Protein AF-A0A7Y4WV20-F1 (afdb_monomer_lite)

pLDDT: mean 80.71, std 18.47, range [38.06, 98.19]

Foldseek 3Di:
DDDDPPPPDPPPPPPPPPPLQALVRLLVLLVVLLVVPDLVCLVVSLVSNVVSLVRHPDPVSNVSSVVSNVSSVVVNVVSVVVVVVVVPDPDPPDDDDDD

Structure (mmCIF, N/CA/C/O backbone):
data_AF-A0A7Y4WV20-F1
#
_entr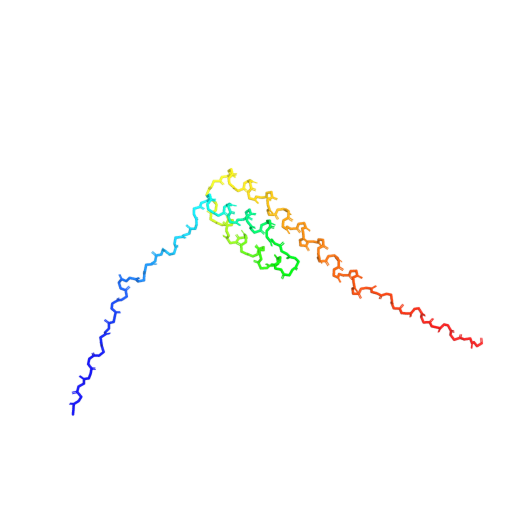y.id   AF-A0A7Y4WV20-F1
#
loop_
_atom_site.group_PDB
_atom_site.id
_atom_site.type_symbol
_atom_site.label_atom_id
_atom_site.label_alt_id
_atom_site.label_comp_id
_atom_site.label_asym_id
_atom_site.label_entity_id
_atom_site.label_seq_id
_atom_site.pdbx_PDB_ins_code
_atom_site.Cartn_x
_atom_site.Cartn_y
_atom_site.Cartn_z
_atom_site.occupancy
_atom_site.B_iso_or_equiv
_atom_site.auth_seq_id
_atom_site.auth_comp_id
_atom_site.auth_asym_id
_atom_site.auth_atom_id
_atom_site.pdbx_PDB_model_num
ATOM 1 N N . ASP A 1 1 ? -37.442 -31.636 -40.288 1.00 38.06 1 ASP A N 1
ATOM 2 C CA . ASP A 1 1 ? -35.990 -31.871 -40.192 1.00 38.06 1 ASP A CA 1
ATOM 3 C C . ASP A 1 1 ? -35.235 -30.562 -40.315 1.00 38.06 1 ASP A C 1
ATOM 5 O O . ASP A 1 1 ? -35.432 -29.879 -41.306 1.00 38.06 1 ASP A O 1
ATOM 9 N N . VAL A 1 2 ? -34.621 -30.017 -39.253 1.00 44.75 2 VAL A N 1
ATOM 10 C CA . VAL A 1 2 ? -33.359 -30.463 -38.596 1.00 44.75 2 VAL A CA 1
ATOM 11 C C . VAL A 1 2 ? -32.199 -30.393 -39.609 1.00 44.75 2 VAL A C 1
ATOM 13 O O . VAL A 1 2 ? -32.286 -31.020 -40.648 1.00 44.75 2 VAL A O 1
ATOM 16 N N . ALA A 1 3 ? -31.108 -29.640 -39.435 1.00 47.41 3 ALA A N 1
ATOM 17 C CA . ALA A 1 3 ? -30.456 -29.145 -38.227 1.00 47.41 3 ALA A CA 1
ATOM 18 C C . ALA A 1 3 ? -29.813 -27.761 -38.440 1.00 47.41 3 ALA A C 1
ATOM 20 O O . ALA A 1 3 ? -29.262 -27.447 -39.492 1.00 47.41 3 ALA A O 1
ATOM 21 N N . LYS A 1 4 ? -29.854 -26.966 -37.372 1.00 51.12 4 LYS A N 1
ATOM 22 C CA . LYS A 1 4 ? -29.090 -25.742 -37.143 1.00 51.12 4 LYS A CA 1
ATOM 23 C C . LYS A 1 4 ? -27.633 -26.158 -36.903 1.00 51.12 4 LYS A C 1
ATOM 25 O O . LYS A 1 4 ? -27.366 -26.862 -35.939 1.00 51.12 4 LYS A O 1
ATOM 30 N N . THR A 1 5 ? -26.708 -25.781 -37.779 1.00 55.69 5 THR A N 1
ATOM 31 C CA . THR A 1 5 ? -25.274 -25.956 -37.519 1.00 55.69 5 THR A CA 1
ATOM 32 C C . THR A 1 5 ? -24.815 -24.832 -36.605 1.00 55.69 5 THR A C 1
ATOM 34 O O . THR A 1 5 ? -24.685 -23.684 -37.036 1.00 55.69 5 THR A O 1
ATOM 37 N N . ASP A 1 6 ? -24.629 -25.168 -35.333 1.00 52.00 6 ASP A N 1
ATOM 38 C CA . ASP A 1 6 ? -23.920 -24.365 -34.348 1.00 52.00 6 ASP A CA 1
ATOM 39 C C . ASP A 1 6 ? -22.576 -23.903 -34.918 1.00 52.00 6 ASP A C 1
ATOM 41 O O . ASP A 1 6 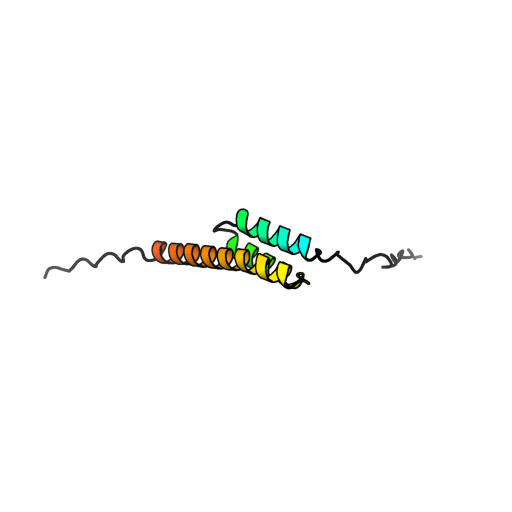? -21.652 -24.689 -35.139 1.00 52.00 6 ASP A O 1
ATOM 45 N N . GLY A 1 7 ? -22.492 -22.601 -35.194 1.00 53.19 7 GLY A N 1
ATOM 46 C CA . GLY A 1 7 ? -21.254 -21.924 -35.541 1.00 53.19 7 GLY A CA 1
ATOM 47 C C . GLY A 1 7 ? -20.317 -21.976 -34.344 1.00 53.19 7 GLY A C 1
ATOM 48 O O . GLY A 1 7 ? -20.381 -21.134 -33.451 1.00 53.19 7 GLY A O 1
ATOM 49 N N . PHE A 1 8 ? -19.465 -22.993 -34.322 1.00 52.50 8 PHE A N 1
ATOM 50 C CA . PHE A 1 8 ? -18.348 -23.104 -33.401 1.00 52.50 8 PHE A CA 1
ATOM 51 C C . PHE A 1 8 ? -17.432 -21.887 -33.586 1.00 52.50 8 PHE A C 1
ATOM 53 O O . PHE A 1 8 ? -16.787 -21.720 -34.622 1.00 52.50 8 PHE A O 1
ATOM 60 N N . VAL A 1 9 ? -17.401 -21.004 -32.589 1.00 63.09 9 VAL A N 1
ATOM 61 C CA . VAL A 1 9 ? -16.461 -19.883 -32.533 1.00 63.09 9 VAL A CA 1
ATOM 62 C C . VAL A 1 9 ? -15.081 -20.456 -32.233 1.00 63.09 9 VAL A C 1
ATOM 64 O O . VAL A 1 9 ? -14.810 -20.901 -31.118 1.00 63.09 9 VAL A O 1
ATOM 67 N N . SER A 1 10 ? -14.203 -20.450 -33.235 1.00 54.88 10 SER A N 1
ATOM 68 C CA . SER A 1 10 ? -12.778 -20.718 -33.058 1.00 54.88 10 SER A CA 1
ATOM 69 C C . SER A 1 10 ? -12.230 -19.869 -31.909 1.00 54.88 10 SER A C 1
ATOM 71 O O . SER A 1 10 ? -12.190 -18.643 -32.004 1.00 54.88 10 SER A O 1
ATOM 73 N N . LEU A 1 11 ? -11.731 -20.511 -30.848 1.00 56.66 11 LEU A N 1
ATOM 74 C CA . LEU A 1 11 ? -11.029 -19.880 -29.717 1.00 56.66 11 LEU A CA 1
ATOM 75 C C . LEU A 1 11 ? -9.661 -19.268 -30.109 1.00 56.66 11 LEU A C 1
ATOM 77 O O . LEU A 1 11 ? -8.789 -19.078 -29.265 1.00 56.66 11 LEU A O 1
ATOM 81 N N . GLY A 1 12 ? -9.467 -18.899 -31.378 1.00 51.19 12 GLY A N 1
ATOM 82 C CA . GLY A 1 12 ? -8.241 -18.321 -31.938 1.00 51.19 12 GLY A CA 1
ATOM 83 C C . GLY A 1 12 ? -7.943 -16.882 -31.498 1.00 51.19 12 GLY A C 1
ATOM 84 O O . GLY A 1 12 ? -7.141 -16.200 -32.127 1.00 51.19 12 GLY A O 1
ATOM 85 N N . SER A 1 13 ? -8.588 -16.378 -30.447 1.00 52.16 13 SER A N 1
ATOM 86 C CA . SER A 1 13 ? -8.281 -15.064 -29.866 1.00 52.16 13 SER A CA 1
ATOM 87 C C . SER A 1 13 ? -8.529 -14.981 -28.367 1.00 52.16 13 SER A C 1
ATOM 89 O O . SER A 1 13 ? -8.614 -13.879 -27.824 1.00 52.16 13 SER A O 1
ATOM 91 N N . VAL A 1 14 ? -8.525 -16.113 -27.650 1.00 52.59 14 VAL A N 1
ATOM 92 C CA . VAL A 1 14 ? -8.148 -16.033 -26.235 1.00 52.59 14 VAL A CA 1
ATOM 93 C C . VAL A 1 14 ? -6.667 -15.685 -26.239 1.00 52.59 14 VAL A C 1
ATOM 95 O O . VAL A 1 14 ? -5.797 -16.550 -26.294 1.00 52.59 14 VAL A O 1
ATOM 98 N N . LYS A 1 15 ? -6.383 -14.384 -26.304 1.00 54.78 15 LYS A N 1
ATOM 99 C CA . LYS A 1 15 ? -5.060 -13.822 -26.130 1.00 54.78 15 LYS A CA 1
ATOM 100 C C . LYS A 1 15 ? -4.615 -14.201 -24.725 1.00 54.78 15 LYS A C 1
ATOM 102 O O . LYS A 1 15 ? -4.818 -13.464 -23.766 1.00 54.78 15 LYS A O 1
ATOM 107 N N . ALA A 1 16 ? -4.012 -15.378 -24.622 1.00 48.31 16 ALA A N 1
ATOM 108 C CA . ALA A 1 16 ? -3.043 -15.682 -23.598 1.00 48.31 16 ALA A CA 1
ATOM 109 C C . ALA A 1 16 ? -2.054 -14.507 -23.584 1.00 48.31 16 ALA A C 1
ATOM 111 O O . ALA A 1 16 ? -1.416 -14.194 -24.593 1.00 48.31 16 ALA A O 1
ATOM 112 N N . GLY A 1 17 ? -2.042 -13.776 -22.474 1.00 41.91 17 GLY A N 1
ATOM 113 C CA . GLY A 1 17 ? -1.291 -12.536 -22.329 1.00 41.91 17 GLY A CA 1
ATOM 114 C C . GLY A 1 17 ? -2.175 -11.343 -21.992 1.00 41.91 17 GLY A C 1
ATOM 115 O O . GLY A 1 17 ? -2.104 -10.317 -22.672 1.00 41.91 17 GLY A O 1
ATOM 116 N N . GLY A 1 18 ? -2.954 -11.440 -20.908 1.00 54.88 18 GLY A N 1
ATOM 117 C CA . GLY A 1 18 ? -3.149 -10.257 -20.073 1.00 54.88 18 GLY A CA 1
ATOM 118 C C . GLY A 1 18 ? -1.747 -9.774 -19.715 1.00 54.88 18 GLY A C 1
ATOM 119 O O . GLY A 1 18 ? -0.986 -10.511 -19.092 1.00 54.88 18 GLY A O 1
ATOM 120 N N . ARG A 1 19 ? -1.340 -8.632 -20.272 1.00 59.75 19 ARG A N 1
ATOM 121 C CA . ARG A 1 19 ? 0.009 -8.090 -20.118 1.00 59.75 19 ARG A CA 1
ATOM 122 C C . ARG A 1 19 ? 0.263 -7.954 -18.617 1.00 59.75 19 ARG A C 1
ATOM 124 O O . ARG A 1 19 ? -0.362 -7.101 -17.993 1.00 59.75 19 ARG A O 1
ATOM 131 N N . ARG A 1 20 ? 1.120 -8.807 -18.041 1.00 65.69 20 ARG A N 1
ATOM 132 C CA . ARG A 1 20 ? 1.620 -8.550 -16.688 1.00 65.69 20 ARG A CA 1
ATOM 133 C C . ARG A 1 20 ? 2.224 -7.142 -16.706 1.00 65.69 20 ARG A C 1
ATOM 135 O O . ARG A 1 20 ? 2.888 -6.817 -17.698 1.00 65.69 20 ARG A O 1
ATOM 142 N N . PRO A 1 21 ? 1.911 -6.291 -15.716 1.00 68.25 21 PRO A N 1
ATOM 143 C CA . PRO A 1 21 ? 2.498 -4.960 -15.654 1.00 68.25 21 PRO A CA 1
ATOM 144 C C . PRO A 1 21 ? 4.019 -5.103 -15.726 1.00 68.25 21 PRO A C 1
ATOM 146 O O . PRO A 1 21 ? 4.568 -6.048 -15.161 1.00 68.25 21 PRO A O 1
ATOM 149 N N . SER A 1 22 ? 4.687 -4.216 -16.468 1.00 81.50 22 SER A N 1
ATOM 150 C CA . SER A 1 22 ? 6.151 -4.185 -16.431 1.00 81.50 22 SER A CA 1
ATOM 151 C C . SER A 1 22 ? 6.623 -3.861 -15.005 1.00 81.50 22 SER A C 1
ATOM 153 O O . SER A 1 22 ? 5.848 -3.294 -14.231 1.00 81.50 22 SER A O 1
ATOM 155 N N . GLY A 1 23 ? 7.873 -4.176 -14.647 1.00 85.06 23 GLY A N 1
ATOM 156 C CA . GLY A 1 23 ? 8.409 -3.883 -13.306 1.00 85.06 23 GLY A CA 1
ATOM 157 C C . GLY A 1 23 ? 8.166 -2.432 -12.853 1.00 85.06 23 GLY A C 1
ATOM 158 O O . GLY A 1 23 ? 7.672 -2.184 -11.751 1.00 85.06 23 GLY A O 1
ATOM 159 N N . ALA A 1 24 ? 8.353 -1.466 -13.756 1.00 86.62 24 ALA A N 1
ATOM 160 C CA . ALA A 1 24 ? 8.087 -0.052 -13.494 1.00 86.62 24 ALA A CA 1
ATOM 161 C C . ALA A 1 24 ? 6.592 0.267 -13.276 1.00 86.62 24 ALA A C 1
ATOM 163 O O . ALA A 1 24 ? 6.248 1.098 -12.423 1.00 86.62 24 ALA A O 1
ATOM 164 N N . ASP A 1 25 ? 5.696 -0.395 -14.016 1.00 90.81 25 ASP A N 1
ATOM 165 C CA . ASP A 1 25 ? 4.245 -0.257 -13.838 1.00 90.81 25 ASP A CA 1
ATOM 166 C C . ASP A 1 25 ? 3.801 -0.859 -12.498 1.00 90.81 25 ASP A C 1
ATOM 168 O O . ASP A 1 25 ? 2.988 -0.265 -11.787 1.00 90.81 25 ASP A O 1
ATOM 172 N N . ALA A 1 26 ? 4.367 -2.010 -12.125 1.00 93.62 26 ALA A N 1
ATOM 173 C CA . ALA A 1 26 ? 4.096 -2.676 -10.858 1.00 93.62 26 ALA A CA 1
ATOM 174 C C . ALA A 1 26 ? 4.572 -1.831 -9.668 1.00 93.62 26 ALA A C 1
ATOM 176 O O . ALA A 1 26 ? 3.803 -1.609 -8.732 1.00 93.62 26 ALA A O 1
ATOM 177 N N . LEU A 1 27 ? 5.779 -1.259 -9.729 1.00 95.12 27 LEU A N 1
ATOM 178 C CA . LEU A 1 27 ? 6.277 -0.340 -8.700 1.00 95.12 27 LEU A CA 1
ATOM 179 C C . LEU A 1 27 ? 5.389 0.907 -8.571 1.00 95.12 27 LEU A C 1
ATOM 181 O O . LEU A 1 27 ? 5.055 1.329 -7.461 1.00 95.12 27 LEU A O 1
ATOM 185 N N . SER A 1 28 ? 4.973 1.492 -9.697 1.00 96.00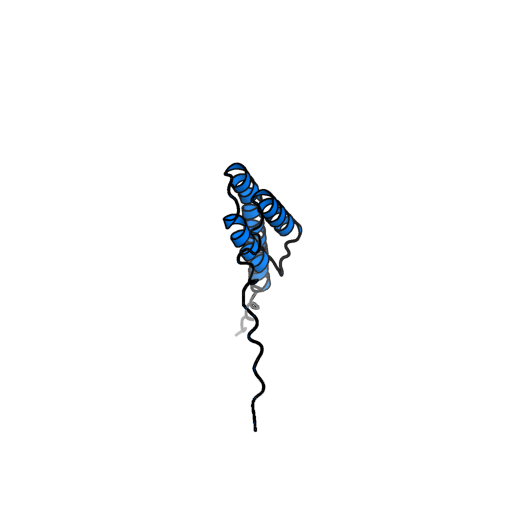 28 SER A N 1
ATOM 186 C CA . SER A 1 28 ? 4.077 2.655 -9.704 1.00 96.00 28 SER A CA 1
ATOM 187 C C . SER A 1 28 ? 2.707 2.322 -9.104 1.00 96.00 28 SER A C 1
ATOM 189 O O . SER A 1 28 ? 2.144 3.127 -8.358 1.00 96.00 28 SER A O 1
ATOM 191 N N . ALA A 1 29 ? 2.189 1.123 -9.373 1.00 96.25 29 ALA A N 1
ATOM 192 C CA . ALA A 1 29 ? 0.948 0.632 -8.790 1.00 96.25 29 ALA A CA 1
ATOM 193 C C . ALA A 1 29 ? 1.076 0.398 -7.274 1.00 96.25 29 ALA A C 1
ATOM 195 O O . ALA A 1 29 ? 0.217 0.866 -6.527 1.00 96.25 29 ALA A O 1
ATOM 196 N N . ILE A 1 30 ? 2.169 -0.214 -6.801 1.00 96.81 30 ILE A N 1
ATOM 197 C CA . ILE A 1 30 ? 2.457 -0.380 -5.363 1.00 96.81 30 ILE A CA 1
ATOM 198 C C . ILE A 1 30 ? 2.526 0.988 -4.668 1.00 96.81 30 ILE A C 1
ATOM 200 O O . ILE A 1 30 ? 1.885 1.200 -3.637 1.00 96.81 30 ILE A O 1
ATOM 204 N N . ARG A 1 31 ? 3.230 1.958 -5.266 1.00 97.69 31 ARG A N 1
ATOM 205 C CA . ARG A 1 31 ? 3.290 3.336 -4.756 1.00 97.69 31 ARG A CA 1
ATOM 206 C C . ARG A 1 31 ? 1.899 3.965 -4.655 1.00 97.69 31 ARG A C 1
ATOM 208 O O . ARG A 1 31 ? 1.590 4.624 -3.665 1.00 97.69 31 ARG A O 1
ATOM 215 N N . HIS A 1 32 ? 1.057 3.789 -5.669 1.00 97.94 32 HIS A N 1
ATOM 216 C CA . HIS A 1 32 ? -0.303 4.323 -5.653 1.00 97.94 32 HIS A CA 1
ATOM 217 C C . HIS A 1 32 ? -1.161 3.678 -4.554 1.00 97.94 32 HIS A C 1
ATOM 219 O O . HIS A 1 32 ? -1.875 4.394 -3.849 1.00 97.94 32 HIS A O 1
ATOM 225 N N . ILE A 1 33 ? -1.050 2.359 -4.363 1.00 97.75 33 ILE A N 1
ATOM 226 C CA . ILE A 1 33 ? -1.724 1.636 -3.276 1.00 97.75 33 ILE A CA 1
ATOM 227 C C . ILE A 1 33 ? -1.319 2.211 -1.918 1.00 97.75 33 ILE A C 1
ATOM 229 O O . ILE A 1 33 ? -2.196 2.474 -1.097 1.00 97.75 33 ILE A O 1
ATOM 233 N N . TYR A 1 34 ? -0.028 2.467 -1.695 1.00 97.81 34 TYR A N 1
ATOM 234 C CA . TYR A 1 34 ? 0.466 3.056 -0.449 1.00 97.81 34 TYR A CA 1
ATOM 235 C C . TYR A 1 34 ? -0.213 4.395 -0.122 1.00 97.81 34 TYR A C 1
ATOM 237 O O . TYR A 1 34 ? -0.734 4.565 0.977 1.00 97.81 34 TYR A O 1
ATOM 245 N N . PHE A 1 35 ? -0.283 5.325 -1.081 1.00 97.75 35 PHE A N 1
ATOM 246 C CA . PHE A 1 35 ? -0.872 6.650 -0.839 1.00 97.75 35 PHE A CA 1
ATOM 247 C C . PHE A 1 35 ? -2.405 6.658 -0.759 1.00 97.75 35 PHE A C 1
ATOM 249 O O . PHE A 1 35 ? -2.975 7.567 -0.159 1.00 97.75 35 PHE A O 1
ATOM 256 N N . LYS A 1 36 ? -3.085 5.686 -1.381 1.00 97.62 36 LYS A N 1
ATOM 257 C CA . LYS A 1 36 ? -4.557 5.614 -1.413 1.00 97.62 36 LYS A CA 1
ATOM 258 C C . LYS A 1 36 ? -5.146 4.706 -0.328 1.00 97.62 36 LYS A C 1
ATOM 260 O O . LYS A 1 36 ? -6.343 4.789 -0.048 1.00 97.62 36 LYS A O 1
ATOM 265 N N . THR A 1 37 ? -4.326 3.833 0.246 1.00 97.56 37 THR A N 1
ATOM 266 C CA . THR A 1 37 ? -4.719 2.843 1.249 1.00 97.56 37 THR A CA 1
ATOM 267 C C . THR A 1 37 ? -5.494 3.479 2.398 1.00 97.56 37 THR A C 1
ATOM 269 O O . THR A 1 37 ? -5.164 4.554 2.896 1.00 97.56 37 THR A O 1
ATOM 272 N N . THR A 1 38 ? -6.535 2.786 2.855 1.00 96.94 38 THR A N 1
ATOM 273 C CA . THR A 1 38 ? -7.331 3.199 4.014 1.00 96.94 38 THR A CA 1
ATOM 274 C C . THR A 1 38 ? -7.461 2.064 5.016 1.00 96.94 38 THR A C 1
ATOM 276 O O . THR A 1 38 ? -7.363 0.887 4.668 1.00 96.94 38 THR A O 1
ATOM 279 N N . LYS A 1 39 ? -7.848 2.397 6.251 1.00 94.31 39 LYS A N 1
ATOM 280 C CA . LYS A 1 39 ? -8.172 1.413 7.297 1.00 94.31 39 LYS A CA 1
ATOM 281 C C . LYS A 1 39 ? -9.198 0.358 6.875 1.00 94.31 39 LYS A C 1
ATOM 283 O O . LYS A 1 39 ? -9.211 -0.741 7.423 1.00 94.31 39 LYS A O 1
ATOM 288 N N . ARG A 1 40 ? -10.083 0.683 5.926 1.00 95.94 40 ARG A N 1
ATOM 289 C CA . ARG A 1 40 ? -11.107 -0.246 5.424 1.00 95.94 40 ARG A CA 1
ATOM 290 C C . ARG A 1 40 ? -10.581 -1.186 4.343 1.00 95.94 40 ARG A C 1
ATOM 292 O O . ARG A 1 40 ? -11.135 -2.268 4.194 1.00 95.94 40 ARG A O 1
ATOM 299 N N . THR A 1 41 ? -9.572 -0.762 3.589 1.00 97.06 41 THR A N 1
ATOM 300 C CA . THR A 1 41 ? -9.095 -1.456 2.385 1.00 97.06 41 THR A CA 1
ATOM 301 C C . THR A 1 41 ? -7.737 -2.128 2.576 1.00 97.06 41 THR A C 1
ATOM 303 O O . THR A 1 41 ? -7.393 -2.980 1.767 1.00 97.06 41 THR A O 1
ATOM 306 N N . ILE A 1 42 ? -7.026 -1.837 3.673 1.00 96.75 42 ILE A N 1
ATOM 307 C CA . ILE A 1 42 ? -5.642 -2.266 3.930 1.00 96.75 42 ILE A CA 1
ATOM 308 C C . ILE A 1 42 ? -5.347 -3.746 3.652 1.00 96.75 42 ILE A C 1
ATOM 310 O O . ILE A 1 42 ? -4.316 -4.056 3.071 1.00 96.75 42 ILE A O 1
ATOM 314 N N . GLU A 1 43 ? -6.238 -4.669 4.022 1.00 96.62 43 GLU A N 1
ATOM 315 C CA . GLU A 1 43 ? -6.018 -6.107 3.795 1.00 96.62 43 GLU A CA 1
ATOM 316 C C . GLU A 1 43 ? -6.103 -6.471 2.302 1.00 96.62 43 GLU A C 1
ATOM 318 O O . GLU A 1 43 ? -5.314 -7.273 1.806 1.00 96.62 43 GLU A O 1
ATOM 323 N N . HIS A 1 44 ? -7.035 -5.856 1.566 1.00 96.94 44 HIS A N 1
ATOM 324 C CA . HIS A 1 44 ? -7.166 -6.053 0.120 1.00 96.94 44 HIS A CA 1
ATOM 325 C C . HIS A 1 44 ? -6.020 -5.378 -0.640 1.00 96.94 44 HIS A C 1
ATOM 327 O O . HIS A 1 44 ? -5.436 -5.9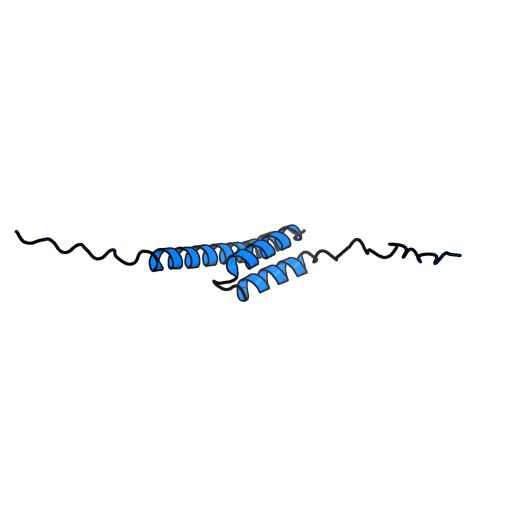68 -1.546 1.00 96.94 44 HIS A O 1
ATOM 333 N N . ASP A 1 45 ? -5.676 -4.162 -0.225 1.00 97.31 45 ASP A N 1
ATOM 334 C CA . ASP A 1 45 ? -4.588 -3.370 -0.785 1.00 97.31 45 ASP A CA 1
ATOM 335 C C . ASP A 1 45 ? -3.236 -4.086 -0.619 1.00 97.31 45 ASP A C 1
ATOM 337 O O . ASP A 1 45 ? -2.465 -4.175 -1.574 1.00 97.31 45 ASP A O 1
ATOM 341 N N . LEU A 1 46 ? -2.979 -4.686 0.551 1.00 96.50 46 LEU A N 1
ATOM 342 C CA . LEU A 1 46 ? -1.788 -5.507 0.793 1.00 96.50 46 LEU A CA 1
ATOM 343 C C . LEU A 1 46 ? -1.746 -6.758 -0.083 1.00 96.50 46 LEU A C 1
ATOM 345 O O . LEU A 1 46 ? -0.701 -7.056 -0.655 1.00 96.50 46 LEU A O 1
ATOM 349 N N . ALA A 1 47 ? -2.860 -7.481 -0.215 1.00 96.75 47 ALA A N 1
ATOM 350 C CA . ALA A 1 47 ? -2.911 -8.663 -1.073 1.00 96.75 47 ALA A CA 1
ATOM 351 C C . ALA A 1 47 ? -2.591 -8.311 -2.536 1.00 96.75 47 ALA A C 1
ATOM 353 O O . ALA A 1 47 ? -1.817 -9.009 -3.189 1.00 96.75 47 ALA A O 1
ATOM 354 N N . HIS A 1 48 ? -3.130 -7.194 -3.030 1.00 96.19 48 HIS A N 1
ATOM 355 C CA . HIS A 1 48 ? -2.846 -6.707 -4.377 1.00 96.19 48 HIS A CA 1
ATOM 356 C C . HIS A 1 48 ? -1.389 -6.244 -4.533 1.00 96.19 48 HIS A C 1
ATOM 358 O O . HIS A 1 48 ? -0.747 -6.559 -5.532 1.00 96.19 48 HIS A O 1
ATOM 364 N N . ALA A 1 49 ? -0.830 -5.549 -3.540 1.00 96.31 49 ALA A N 1
ATOM 365 C CA . ALA A 1 49 ? 0.568 -5.132 -3.575 1.00 96.31 49 ALA A CA 1
ATOM 366 C C . ALA A 1 49 ? 1.538 -6.331 -3.589 1.00 96.31 49 ALA A C 1
ATOM 368 O O . ALA A 1 49 ? 2.543 -6.292 -4.296 1.00 96.31 49 ALA A O 1
ATOM 369 N N . ILE A 1 50 ? 1.213 -7.418 -2.877 1.00 95.62 50 ILE A N 1
ATOM 370 C CA . ILE A 1 50 ? 1.983 -8.674 -2.916 1.00 95.62 50 ILE A CA 1
ATOM 371 C C . ILE A 1 50 ? 1.949 -9.304 -4.310 1.00 95.62 50 ILE A C 1
ATOM 373 O O . ILE A 1 50 ? 2.984 -9.753 -4.793 1.00 95.62 50 ILE A O 1
ATOM 377 N N . ASP A 1 51 ? 0.793 -9.312 -4.974 1.00 94.62 51 ASP A N 1
ATOM 378 C CA . ASP A 1 51 ? 0.689 -9.828 -6.343 1.00 94.62 51 ASP A CA 1
ATOM 379 C C . ASP A 1 51 ? 1.569 -9.018 -7.313 1.00 94.62 51 ASP A C 1
ATOM 381 O O . ASP A 1 51 ? 2.344 -9.585 -8.085 1.00 94.62 51 ASP A O 1
ATOM 385 N N . LEU A 1 52 ? 1.557 -7.685 -7.187 1.00 94.31 52 LEU A N 1
ATOM 386 C CA . LEU A 1 52 ? 2.386 -6.779 -7.989 1.00 94.31 52 LEU A CA 1
ATOM 387 C C . LEU A 1 52 ? 3.890 -6.945 -7.731 1.00 94.31 52 LEU A C 1
ATOM 389 O O . LEU A 1 52 ? 4.673 -6.852 -8.676 1.00 94.31 52 LEU A O 1
ATOM 393 N N . LEU A 1 53 ? 4.306 -7.236 -6.492 1.00 92.12 53 LEU A N 1
ATOM 394 C CA . LEU A 1 53 ? 5.712 -7.511 -6.164 1.00 92.12 53 LEU A CA 1
ATOM 395 C C . LEU A 1 53 ? 6.281 -8.672 -6.988 1.00 92.12 53 LEU A C 1
ATOM 397 O O . LEU A 1 53 ? 7.456 -8.647 -7.347 1.00 92.12 53 LEU A O 1
ATOM 401 N N . THR A 1 54 ? 5.460 -9.677 -7.314 1.00 88.69 54 THR A N 1
ATOM 402 C CA . THR A 1 54 ? 5.905 -10.829 -8.118 1.00 88.69 54 THR A CA 1
ATOM 403 C C . THR A 1 54 ? 6.225 -10.471 -9.572 1.00 88.69 54 THR A C 1
ATOM 405 O O . THR A 1 54 ? 6.852 -11.267 -10.269 1.00 88.69 54 THR A O 1
ATOM 408 N N . GLY A 1 55 ? 5.794 -9.292 -10.036 1.00 85.19 55 G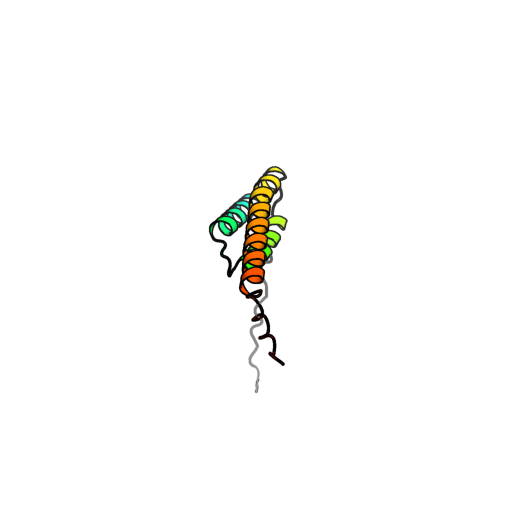LY A N 1
ATOM 409 C CA . GLY A 1 55 ? 6.087 -8.752 -11.364 1.00 85.19 55 GLY A CA 1
ATOM 410 C C . GLY A 1 55 ? 7.318 -7.842 -11.424 1.00 85.19 55 GLY A C 1
ATOM 411 O O . GLY A 1 55 ? 7.578 -7.277 -12.481 1.00 85.19 55 GLY A O 1
ATOM 412 N N . LEU A 1 56 ? 8.049 -7.658 -10.318 1.00 89.00 56 LEU A N 1
ATOM 413 C CA . LEU A 1 56 ? 9.269 -6.848 -10.293 1.00 89.00 56 LEU A CA 1
ATOM 414 C C . LEU A 1 56 ? 10.486 -7.675 -10.720 1.00 89.00 56 LEU A C 1
ATOM 416 O O . LEU A 1 56 ? 10.916 -8.593 -10.013 1.00 89.00 56 LEU A O 1
ATOM 420 N N . ASP A 1 57 ? 11.067 -7.308 -11.861 1.00 85.31 57 ASP A N 1
ATOM 421 C CA . ASP A 1 57 ? 12.192 -8.027 -12.460 1.00 85.31 57 ASP A CA 1
ATOM 422 C C . ASP A 1 57 ? 13.553 -7.525 -11.941 1.00 85.31 57 ASP A C 1
ATOM 424 O O . ASP A 1 57 ? 14.493 -8.315 -11.818 1.00 85.31 57 ASP A O 1
ATOM 428 N N . SER A 1 58 ? 13.663 -6.233 -11.598 1.00 91.50 58 SER A N 1
ATOM 429 C CA . SER A 1 58 ? 14.915 -5.609 -11.151 1.00 91.50 58 SER A CA 1
ATOM 430 C C . SER A 1 58 ? 15.043 -5.529 -9.629 1.00 91.50 58 SER A C 1
ATOM 432 O O . SER A 1 58 ? 14.075 -5.253 -8.917 1.00 91.50 58 SER A O 1
ATOM 434 N N . GLU A 1 59 ? 16.271 -5.685 -9.132 1.00 91.25 59 GLU A N 1
ATOM 435 C CA . GLU A 1 59 ? 16.590 -5.506 -7.712 1.00 91.25 59 GLU A CA 1
ATOM 436 C C . GLU A 1 59 ? 16.308 -4.073 -7.244 1.00 91.25 59 GLU A C 1
ATOM 438 O O . GLU A 1 59 ? 15.639 -3.883 -6.233 1.00 91.25 59 GLU A O 1
ATOM 443 N N . ASP A 1 60 ? 16.673 -3.066 -8.044 1.00 93.00 60 ASP A N 1
ATOM 444 C CA . ASP A 1 60 ? 16.415 -1.654 -7.727 1.00 93.00 60 ASP A CA 1
ATOM 445 C C . ASP A 1 60 ? 14.915 -1.354 -7.551 1.00 93.00 60 ASP A C 1
ATOM 447 O O . ASP A 1 60 ? 14.515 -0.478 -6.778 1.00 93.00 60 ASP A O 1
ATOM 451 N N . GLU A 1 61 ? 14.059 -2.033 -8.318 1.00 93.31 61 GLU A N 1
ATOM 452 C CA . GLU A 1 61 ? 12.607 -1.872 -8.228 1.00 93.31 61 GLU A CA 1
ATOM 453 C C . GLU A 1 61 ? 12.059 -2.575 -6.987 1.00 93.31 61 GLU A C 1
ATOM 455 O O . GLU A 1 61 ? 11.206 -2.010 -6.296 1.00 93.31 61 GLU A O 1
ATOM 460 N N . ARG A 1 62 ? 12.582 -3.767 -6.670 1.00 94.69 62 ARG A N 1
ATOM 461 C CA . ARG A 1 62 ? 12.248 -4.509 -5.448 1.00 94.69 62 ARG A CA 1
ATOM 462 C C . ARG A 1 62 ? 12.627 -3.731 -4.192 1.00 94.69 62 ARG A C 1
ATOM 464 O O . ARG A 1 62 ? 11.801 -3.626 -3.289 1.00 94.69 62 ARG A O 1
ATOM 471 N N . GLU A 1 63 ? 13.813 -3.128 -4.152 1.00 96.25 63 GLU A N 1
ATOM 472 C CA . GLU A 1 63 ? 14.265 -2.301 -3.026 1.00 96.25 63 GLU A CA 1
ATOM 473 C C . GLU A 1 63 ? 13.347 -1.092 -2.801 1.00 96.25 63 GLU A C 1
ATOM 475 O O . GLU A 1 63 ? 12.911 -0.824 -1.680 1.00 96.25 63 GLU A O 1
ATOM 480 N N . LYS A 1 64 ? 12.972 -0.387 -3.877 1.00 95.56 64 LYS A N 1
ATOM 481 C CA . LYS A 1 64 ? 12.022 0.737 -3.793 1.00 95.56 64 LYS A CA 1
ATOM 482 C C . LYS A 1 64 ? 10.635 0.277 -3.355 1.00 95.56 64 LYS A C 1
ATOM 484 O O . LYS A 1 64 ? 9.995 0.949 -2.547 1.00 95.56 64 LYS A O 1
ATOM 489 N N . ALA A 1 65 ? 10.162 -0.856 -3.873 1.00 96.81 65 ALA A N 1
ATOM 490 C CA . ALA A 1 65 ? 8.880 -1.428 -3.482 1.00 96.81 65 ALA A CA 1
ATOM 491 C C . ALA A 1 65 ? 8.869 -1.840 -2.005 1.00 96.81 65 ALA A C 1
ATOM 493 O O . ALA A 1 65 ? 7.865 -1.619 -1.330 1.00 96.81 65 ALA A O 1
ATOM 494 N N . ALA A 1 66 ? 9.981 -2.363 -1.480 1.00 96.88 66 ALA A N 1
ATOM 495 C CA . ALA A 1 66 ? 10.101 -2.781 -0.086 1.00 96.88 66 ALA A CA 1
ATOM 496 C C . ALA A 1 66 ? 9.798 -1.639 0.898 1.00 96.88 66 ALA A C 1
ATOM 498 O O . ALA A 1 66 ? 9.100 -1.862 1.883 1.00 96.88 66 ALA A O 1
ATOM 499 N N . VAL A 1 67 ? 10.224 -0.407 0.594 1.00 97.94 67 VAL A N 1
ATOM 500 C CA . VAL A 1 67 ? 9.918 0.778 1.419 1.00 97.94 67 VAL A CA 1
ATOM 501 C C . VAL A 1 67 ? 8.408 1.032 1.501 1.00 97.94 67 VAL A C 1
ATOM 503 O O . VAL A 1 67 ? 7.872 1.283 2.580 1.00 97.94 67 VAL A O 1
ATOM 506 N N . TYR A 1 68 ? 7.696 0.935 0.375 1.00 98.12 68 TYR A N 1
ATOM 507 C CA . TYR A 1 68 ? 6.239 1.099 0.358 1.00 98.12 68 TYR A CA 1
ATOM 508 C C . TYR A 1 68 ? 5.521 -0.051 1.075 1.00 98.12 68 TYR A C 1
ATOM 510 O O . TYR A 1 68 ? 4.534 0.177 1.775 1.00 98.12 68 TYR A O 1
ATOM 518 N N . MET A 1 69 ? 6.026 -1.277 0.933 1.00 98.00 69 MET A N 1
ATOM 519 C CA . MET A 1 69 ? 5.472 -2.464 1.588 1.00 98.00 69 MET A CA 1
ATOM 520 C C . MET A 1 69 ? 5.641 -2.425 3.108 1.00 98.00 69 MET A C 1
ATOM 522 O O . MET A 1 69 ? 4.706 -2.785 3.824 1.00 98.00 69 MET A O 1
ATOM 526 N N . ASP A 1 70 ? 6.783 -1.944 3.604 1.00 98.19 70 ASP A N 1
ATOM 527 C CA . ASP A 1 70 ? 7.008 -1.749 5.040 1.00 98.19 70 ASP A CA 1
ATOM 528 C C . ASP A 1 70 ? 6.012 -0.736 5.618 1.00 98.19 70 ASP A C 1
ATOM 530 O O . ASP A 1 70 ? 5.322 -1.019 6.598 1.00 98.19 70 ASP A O 1
ATOM 534 N N . GLY A 1 71 ? 5.818 0.397 4.938 1.00 97.56 71 GLY A N 1
ATOM 535 C CA . GLY A 1 71 ? 4.831 1.391 5.353 1.00 97.56 71 GLY A CA 1
ATOM 536 C C . GLY A 1 71 ? 3.384 0.868 5.338 1.00 97.56 71 GLY A C 1
ATOM 537 O O . GLY A 1 71 ? 2.605 1.176 6.242 1.00 97.56 71 GLY A O 1
ATOM 538 N N . LEU A 1 72 ? 3.012 0.025 4.364 1.00 97.69 72 LEU A N 1
ATOM 539 C CA . LEU A 1 72 ? 1.713 -0.668 4.367 1.00 97.69 72 LEU A CA 1
ATOM 540 C C . LEU A 1 72 ? 1.573 -1.611 5.576 1.00 97.69 72 LEU A C 1
ATOM 542 O O . LEU A 1 72 ? 0.521 -1.646 6.221 1.00 97.69 72 LEU A O 1
ATOM 546 N N . ALA A 1 73 ? 2.627 -2.357 5.918 1.00 97.50 73 ALA A N 1
ATOM 547 C CA . ALA A 1 73 ? 2.629 -3.256 7.071 1.00 97.50 73 ALA A CA 1
ATOM 548 C C . ALA A 1 73 ? 2.508 -2.494 8.403 1.00 97.50 73 ALA A C 1
ATOM 550 O O . ALA A 1 73 ? 1.769 -2.927 9.296 1.00 97.50 73 ALA A O 1
ATOM 551 N N . GLN A 1 74 ? 3.170 -1.339 8.516 1.00 97.50 74 GLN A N 1
ATOM 552 C CA . GLN A 1 74 ? 3.056 -0.436 9.662 1.00 97.50 74 GLN A CA 1
ATOM 553 C C . GLN A 1 74 ? 1.619 0.074 9.830 1.00 97.50 74 GLN A C 1
ATOM 555 O O . GLN A 1 74 ? 1.019 -0.161 10.881 1.00 97.50 74 GLN A O 1
ATOM 560 N N . MET A 1 75 ? 1.016 0.648 8.777 1.00 96.94 75 MET A N 1
ATOM 561 C CA . MET A 1 75 ? -0.378 1.126 8.810 1.00 96.94 75 MET A CA 1
ATOM 562 C C . MET A 1 75 ? -1.360 0.018 9.210 1.00 96.94 75 MET A C 1
ATOM 564 O O . MET A 1 75 ? -2.249 0.223 10.041 1.00 96.94 75 MET A O 1
ATOM 568 N N . ARG A 1 76 ? -1.182 -1.197 8.672 1.00 96.31 76 ARG A N 1
ATOM 569 C CA . ARG A 1 76 ? -1.984 -2.363 9.070 1.00 96.31 76 ARG A CA 1
ATOM 570 C C . ARG A 1 76 ? -1.877 -2.643 10.567 1.00 96.31 76 ARG A C 1
ATOM 572 O O . ARG A 1 76 ? -2.894 -2.894 11.214 1.00 96.31 76 ARG A O 1
ATOM 579 N N . SER A 1 77 ? -0.661 -2.635 11.108 1.00 95.94 77 SER A N 1
ATOM 580 C CA . SER A 1 77 ? -0.414 -2.911 12.524 1.00 95.94 77 SER A CA 1
ATOM 5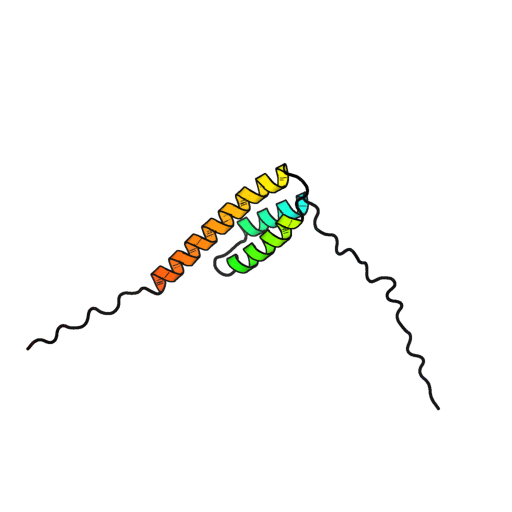81 C C . SER A 1 77 ? -1.078 -1.870 13.428 1.00 95.94 77 SER A C 1
ATOM 583 O O . SER A 1 77 ? -1.805 -2.238 14.355 1.00 95.94 77 SER A O 1
ATOM 585 N N . GLU A 1 78 ? -0.903 -0.584 13.116 1.00 95.12 78 GLU A N 1
ATOM 586 C CA . GLU A 1 78 ? -1.493 0.537 13.858 1.00 95.12 78 GLU A CA 1
ATOM 587 C C . GLU A 1 78 ? -3.021 0.447 13.883 1.00 95.12 78 GLU A C 1
ATOM 589 O O . GLU A 1 78 ? -3.651 0.425 14.944 1.00 95.12 78 GLU A O 1
ATOM 594 N N . TRP A 1 79 ? -3.638 0.264 12.718 1.00 94.94 79 TRP A N 1
ATOM 595 C CA . TRP A 1 79 ? -5.089 0.173 12.614 1.00 94.94 79 TRP A CA 1
ATOM 596 C C . TRP A 1 79 ? -5.673 -1.093 13.251 1.00 94.94 79 TRP A C 1
ATOM 598 O O . TRP A 1 79 ? -6.803 -1.066 13.763 1.00 94.94 79 TRP A O 1
ATOM 608 N N . ALA A 1 80 ? -4.920 -2.195 13.254 1.00 90.88 80 ALA A N 1
ATOM 609 C CA . ALA A 1 80 ? -5.278 -3.411 13.977 1.00 90.88 80 ALA A CA 1
ATOM 610 C C . ALA A 1 80 ? -5.140 -3.243 15.501 1.00 90.88 80 ALA A C 1
ATOM 612 O O . ALA A 1 80 ? -5.918 -3.832 16.258 1.00 90.88 80 ALA A O 1
ATOM 613 N N . ALA A 1 81 ? -4.171 -2.455 15.975 1.00 87.44 81 ALA A N 1
ATOM 614 C CA . ALA A 1 81 ? -4.018 -2.119 17.389 1.00 87.44 81 ALA A CA 1
ATOM 615 C C . ALA A 1 81 ? -5.161 -1.215 17.877 1.00 87.44 81 ALA A C 1
ATOM 617 O O . ALA A 1 81 ? -5.798 -1.529 18.882 1.00 87.44 81 ALA A O 1
ATOM 618 N N . GLU A 1 82 ? -5.524 -0.179 17.117 1.00 84.56 82 GLU A N 1
ATOM 619 C CA . GLU A 1 82 ? -6.660 0.698 17.435 1.00 84.56 82 GLU A CA 1
ATOM 620 C C . GLU A 1 82 ? -7.981 -0.072 17.604 1.00 84.56 82 GLU A C 1
ATOM 622 O O . GLU A 1 82 ? -8.760 0.201 18.518 1.00 84.56 82 GLU A O 1
ATOM 627 N N . LYS A 1 83 ? -8.245 -1.068 16.741 1.00 76.38 83 LYS A N 1
ATOM 628 C CA . LYS A 1 83 ? -9.436 -1.933 16.855 1.00 76.38 83 LYS A CA 1
ATOM 629 C C . LYS A 1 83 ? -9.471 -2.709 18.175 1.00 76.38 83 LYS A C 1
ATOM 631 O O . LYS A 1 83 ? -10.546 -2.886 18.754 1.00 76.38 83 LYS A O 1
ATOM 636 N N . ARG A 1 84 ? -8.313 -3.181 18.646 1.00 74.12 84 ARG A N 1
ATOM 637 C CA . ARG A 1 84 ? -8.204 -3.940 19.900 1.00 74.12 84 ARG A CA 1
ATOM 638 C C . ARG A 1 84 ? -8.486 -3.050 21.104 1.00 74.12 84 ARG A C 1
ATOM 640 O O . ARG A 1 84 ? -9.278 -3.438 21.959 1.00 74.12 84 ARG A O 1
ATOM 647 N N . THR A 1 85 ? -7.945 -1.835 21.122 1.00 70.94 85 THR A N 1
ATOM 648 C CA . THR A 1 85 ? -8.191 -0.873 22.205 1.00 70.94 85 THR A CA 1
ATOM 649 C C . THR A 1 85 ? -9.651 -0.414 22.246 1.00 70.94 85 THR A C 1
ATOM 651 O O . THR A 1 85 ? -10.221 -0.306 23.327 1.00 70.94 85 THR A O 1
ATOM 654 N N . ALA A 1 86 ? -10.302 -0.236 21.089 1.00 64.50 86 ALA A N 1
ATOM 655 C CA . ALA A 1 86 ? -11.723 0.126 21.022 1.00 64.50 86 ALA A CA 1
ATOM 656 C C . ALA A 1 86 ? -12.665 -0.962 21.577 1.00 64.50 86 ALA A C 1
ATOM 658 O O . ALA A 1 86 ? -13.731 -0.650 22.102 1.00 64.50 86 ALA A O 1
ATOM 659 N N . THR A 1 87 ? -12.280 -2.238 21.481 1.00 63.66 87 THR A N 1
ATOM 660 C CA . THR A 1 87 ? -13.097 -3.368 21.967 1.00 63.66 87 THR A CA 1
ATOM 661 C C . THR A 1 87 ? -12.824 -3.683 23.445 1.00 63.66 87 THR A C 1
ATOM 663 O O . THR A 1 87 ? -13.666 -4.264 24.124 1.00 63.66 87 THR A O 1
ATOM 666 N N . ALA A 1 88 ? -11.674 -3.260 23.975 1.00 61.53 88 ALA A N 1
ATOM 667 C CA . ALA A 1 88 ? -11.252 -3.471 25.360 1.00 61.53 88 ALA A CA 1
ATOM 668 C C . ALA A 1 88 ? -11.792 -2.411 26.345 1.00 61.53 88 ALA A C 1
ATOM 670 O O . ALA A 1 88 ? -11.163 -2.145 27.371 1.00 61.53 88 ALA A O 1
ATOM 671 N N . ALA A 1 89 ? -12.945 -1.797 26.050 1.00 61.72 89 ALA A N 1
ATOM 672 C CA . ALA A 1 89 ? -13.612 -0.887 26.977 1.00 61.72 89 ALA A CA 1
ATOM 673 C C . ALA A 1 89 ? -13.795 -1.561 28.357 1.00 61.72 89 ALA A C 1
ATOM 675 O O . ALA A 1 89 ? -14.096 -2.760 28.425 1.00 61.72 89 ALA A O 1
ATOM 676 N N . PRO A 1 90 ? -13.586 -0.826 29.465 1.00 58.81 90 PRO A N 1
ATOM 677 C CA . PRO A 1 90 ? -13.458 -1.421 30.787 1.00 58.81 90 PRO A CA 1
ATOM 678 C C . PRO A 1 90 ? -14.747 -2.145 31.176 1.00 58.81 90 PRO A C 1
ATOM 680 O O . PRO A 1 90 ? -15.828 -1.553 31.194 1.00 58.81 90 PRO A O 1
ATOM 683 N N . ARG A 1 91 ? -14.628 -3.434 31.531 1.00 64.69 91 ARG A N 1
ATOM 684 C CA . ARG A 1 91 ? -15.691 -4.150 32.252 1.00 64.69 91 ARG A CA 1
ATOM 685 C C . ARG A 1 91 ? -16.056 -3.278 33.456 1.00 64.69 91 ARG A C 1
ATOM 687 O O . ARG A 1 91 ? -15.135 -2.911 34.192 1.00 64.69 91 ARG A O 1
ATOM 694 N N . PRO A 1 92 ? -17.335 -2.914 33.668 1.00 62.00 92 PRO A N 1
ATOM 695 C CA . PRO A 1 92 ? -17.701 -2.110 34.821 1.00 62.00 92 PRO A CA 1
ATOM 696 C C . PRO A 1 92 ? -17.223 -2.856 36.063 1.00 62.00 92 PRO A C 1
ATOM 698 O O . PRO A 1 92 ? -17.628 -3.997 36.295 1.00 62.00 92 PRO A O 1
ATOM 701 N N . ALA A 1 93 ? -16.303 -2.234 36.806 1.00 65.94 93 ALA A N 1
ATOM 702 C CA . ALA A 1 93 ? -15.817 -2.754 38.070 1.00 65.94 93 ALA A CA 1
ATOM 703 C C . ALA A 1 93 ? -17.049 -3.047 38.925 1.00 65.94 93 ALA A C 1
ATOM 705 O O . ALA A 1 93 ? -17.820 -2.141 39.253 1.00 65.94 93 ALA A O 1
ATOM 706 N N . GLY A 1 94 ? -17.282 -4.338 39.169 1.00 63.00 94 GLY A N 1
ATOM 707 C CA . GLY A 1 94 ? -18.467 -4.818 39.853 1.00 63.00 94 GLY A CA 1
ATOM 708 C C . GLY A 1 94 ? -18.677 -4.025 41.134 1.00 63.00 94 GLY A C 1
ATOM 709 O O . GLY A 1 94 ? -17.758 -3.865 41.940 1.00 63.00 94 GLY A O 1
ATOM 710 N N . ARG A 1 95 ? -19.897 -3.505 41.305 1.00 63.72 95 ARG A N 1
ATOM 711 C CA . ARG A 1 95 ? -20.375 -2.978 42.583 1.00 63.72 95 ARG A CA 1
ATOM 712 C C . ARG A 1 95 ? -20.015 -3.988 43.669 1.00 63.72 95 ARG A C 1
ATOM 714 O O . ARG A 1 95 ? -20.528 -5.102 43.658 1.00 63.72 95 ARG A O 1
ATOM 721 N N . ARG A 1 96 ? -19.157 -3.591 44.609 1.00 65.75 96 ARG A N 1
ATOM 722 C CA . ARG A 1 96 ? -18.974 -4.331 45.861 1.00 65.75 96 ARG A CA 1
ATOM 723 C C . ARG A 1 96 ? -20.341 -4.404 46.561 1.00 65.75 96 ARG A C 1
ATOM 725 O O . ARG A 1 96 ? -20.905 -3.336 46.824 1.00 65.75 96 ARG A O 1
ATOM 732 N N . PRO A 1 97 ? -20.897 -5.593 46.852 1.00 65.06 97 PRO A N 1
ATOM 733 C CA . PRO A 1 97 ? -22.043 -5.682 47.741 1.00 65.06 97 PRO A CA 1
ATOM 734 C C . PRO A 1 97 ? -21.570 -5.314 49.151 1.00 65.06 97 PRO A C 1
ATOM 736 O O . PRO A 1 97 ? -20.536 -5.789 49.619 1.00 65.06 97 PRO A O 1
ATOM 739 N N . LYS A 1 98 ? -22.296 -4.395 49.786 1.00 64.00 98 LYS A N 1
ATOM 740 C CA . LYS A 1 98 ? -22.102 -4.023 51.187 1.00 64.00 98 LYS A CA 1
ATOM 741 C C . LYS A 1 98 ? -22.897 -5.043 51.999 1.00 64.00 98 LYS A C 1
ATOM 743 O O . LYS A 1 98 ? -24.107 -5.121 51.795 1.00 64.00 98 LYS A O 1
ATOM 748 N N . SER A 1 99 ? -22.235 -5.811 52.853 1.00 63.75 99 SER A N 1
ATOM 749 C CA . SER A 1 99 ? -22.878 -6.595 53.905 1.00 63.75 99 SER A CA 1
ATOM 750 C C . SER A 1 99 ? -22.066 -6.492 55.178 1.00 63.75 99 SER A C 1
ATOM 752 O O . SER A 1 99 ? -20.843 -6.245 55.060 1.00 63.75 99 SER A O 1
#

Radius of gyration: 25.55 Å; chains: 1; bounding box: 53×38×94 Å

Sequence (99 aa):
DVAKTDGFVSLGSVKAGGRRPSGADALSAIRHIYFKTTKRTIEHDLAHAIDLLTGLDSEDEREKAAVYMDGLAQMRSEWAAEKRTATAAPRPAGRRPKS

Secondary structure (DSSP, 8-state):
-----------TT--S---PPPHHHHHHHHHHHHHH--TTTHHHHHHHHHHHHTT--SHHHHHHHHHHHHHHHHHHHHHHHHHHHHH-PPPP-PPPPP-